Protein AF-A0AAN5D8B6-F1 (afdb_monomer)

Solvent-accessible surface area (backbone atoms only — not comparable to full-atom values): 7709 Å² total; per-residue (Å²): 131,65,74,71,60,54,55,54,52,53,53,53,53,62,69,70,72,72,75,80,75,30,47,36,14,31,25,47,49,98,86,71,46,80,44,83,46,69,40,67,67,30,68,32,21,26,30,42,39,68,58,96,86,45,51,43,30,28,64,37,29,65,90,80,45,73,48,74,75,48,41,61,67,52,69,66,44,91,90,52,86,49,62,63,51,73,48,77,47,72,46,51,48,51,83,68,67,55,78,59,92,58,50,82,72,60,61,48,66,44,36,40,33,42,27,70,52,70,45,56,32,74,38,78,42,71,46,59,52,72,74,98

Secondary structure (DSSP, 8-state):
--HHHHHHHHHHHHHTS---PPPEEEEE-TTS-EEEEE-TT--EEEEEE-STT-EEEEEE-TTTS-THHHHHHHT--TT----EEEEEEEE-TTTTT--STTGGG--EEEEEEEE-STTTT--SSHHHHHT-

Foldseek 3Di:
DDPVVVVVVVVVVVVVPDDPWAAWEWFQDPVRDTDIDTDNQFQKWKWKDQDDLDIGTDGDGCVVPNCVVVCVPQPPDPVDHDFKDKDKDWAQVVVVVVDDPRNVPHTRIMMMMIGGHHHLNVDNDPCVSVVD

Mean predicted aligned error: 10.88 Å

pLDDT: mean 77.92, std 13.22, range [50.84, 95.56]

Organism: NCBI:txid1317129

Radius of gyration: 20.8 Å; Cα contacts (8 Å, |Δi|>4): 229; chains: 1; bounding box: 45×31×69 Å

Sequence (132 aa):
IPLITMHRVTILLLLSLGTANGLSCWETNDKGETVISSDPSYKFCALIYVGGHRAKLLGMSDDIERMSTYEGFLVNTPAYKVTSTCFSEAFDFAALGLGGRWTAKGPERITRCMCRDDLCNGHKTIAGFLGI

Structure (mmCIF, N/CA/C/O backbone):
data_AF-A0AAN5D8B6-F1
#
_entry.id   AF-A0AAN5D8B6-F1
#
loop_
_atom_site.group_PDB
_atom_site.id
_atom_site.type_symbol
_atom_site.label_atom_id
_atom_site.label_alt_id
_atom_site.label_comp_id
_atom_site.label_asym_id
_atom_site.label_entity_id
_atom_site.label_seq_id
_atom_site.pdbx_PDB_ins_code
_atom_site.Cartn_x
_atom_site.Cartn_y
_atom_site.Cartn_z
_atom_site.occupancy
_atom_site.B_iso_or_equiv
_atom_site.auth_seq_id
_atom_site.auth_comp_id
_atom_site.auth_asym_id
_atom_site.auth_atom_id
_atom_site.pdbx_PDB_model_num
ATOM 1 N N . ILE A 1 1 ? -30.063 3.180 43.246 1.00 56.94 1 ILE A N 1
ATOM 2 C CA . ILE A 1 1 ? -28.755 3.673 42.742 1.00 56.94 1 ILE A CA 1
ATOM 3 C C . ILE A 1 1 ? -28.941 5.157 42.447 1.00 56.94 1 ILE A C 1
ATOM 5 O O . ILE A 1 1 ? -29.871 5.466 41.710 1.00 56.94 1 ILE A O 1
ATOM 9 N N . PRO A 1 2 ? -28.214 6.079 43.098 1.00 50.84 2 PRO A N 1
ATOM 10 C CA . PRO A 1 2 ? -28.556 7.497 43.042 1.00 50.84 2 PRO A CA 1
ATOM 11 C C . PRO A 1 2 ? -28.348 8.063 41.627 1.00 50.84 2 PRO A C 1
ATOM 13 O O . PRO A 1 2 ? -27.403 7.697 40.926 1.00 50.84 2 PRO A O 1
ATOM 16 N N . LEU A 1 3 ? -29.225 8.979 41.206 1.00 54.41 3 LEU A N 1
ATOM 17 C CA . LEU A 1 3 ? -29.242 9.588 39.863 1.00 54.41 3 LEU A CA 1
ATOM 18 C C . LEU A 1 3 ? -27.879 10.194 39.451 1.00 54.41 3 LEU A C 1
ATOM 20 O O . LEU A 1 3 ? -27.497 10.172 38.282 1.00 54.41 3 LEU A O 1
ATOM 24 N N . ILE A 1 4 ? -27.119 10.673 40.442 1.00 56.69 4 ILE A N 1
ATOM 25 C CA . ILE A 1 4 ? -25.807 11.322 40.305 1.00 56.69 4 ILE A CA 1
ATOM 26 C C . ILE A 1 4 ? -24.726 10.338 39.825 1.00 56.69 4 ILE A C 1
ATOM 28 O O . ILE A 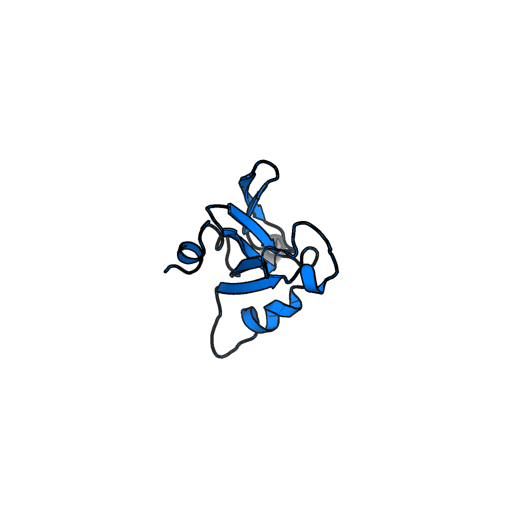1 4 ? -23.852 10.706 39.039 1.00 56.69 4 ILE A O 1
ATOM 32 N N . THR A 1 5 ? -24.794 9.070 40.246 1.00 56.62 5 THR A N 1
ATOM 33 C CA . THR A 1 5 ? -23.850 8.035 39.790 1.00 56.62 5 THR A CA 1
ATOM 34 C C . THR A 1 5 ? -24.090 7.617 38.341 1.00 56.62 5 THR A C 1
ATOM 36 O O . THR A 1 5 ? -23.120 7.350 37.640 1.00 56.62 5 THR A O 1
ATOM 39 N N . MET A 1 6 ? -25.337 7.644 37.851 1.00 57.25 6 MET A N 1
ATOM 40 C CA . MET A 1 6 ? -25.621 7.358 36.437 1.00 57.25 6 MET A CA 1
ATOM 41 C C . MET A 1 6 ? -25.015 8.419 35.516 1.00 57.25 6 MET A C 1
ATOM 43 O O . MET A 1 6 ? -24.363 8.061 34.548 1.00 57.25 6 MET A O 1
ATOM 47 N N . HIS A 1 7 ? -25.135 9.710 35.847 1.00 58.09 7 HIS A N 1
ATOM 48 C CA . HIS A 1 7 ? -24.653 10.793 34.976 1.00 58.09 7 HIS A CA 1
ATOM 49 C C . HIS A 1 7 ? -23.126 10.777 34.810 1.00 58.09 7 HIS A C 1
ATOM 51 O O . HIS A 1 7 ? -22.616 11.011 33.717 1.00 58.09 7 HIS A O 1
ATOM 57 N N . ARG A 1 8 ? -22.387 10.444 35.876 1.00 61.88 8 ARG A N 1
ATOM 58 C CA . ARG A 1 8 ? -20.922 10.312 35.821 1.00 61.88 8 ARG A CA 1
ATOM 59 C C . ARG A 1 8 ? -20.466 9.128 34.970 1.00 61.88 8 ARG A C 1
ATOM 61 O O . ARG A 1 8 ? -19.484 9.259 34.248 1.00 61.88 8 ARG A O 1
ATOM 68 N N . VAL A 1 9 ? -21.186 8.007 35.023 1.00 67.69 9 VAL A N 1
ATOM 69 C CA . VAL A 1 9 ? -20.888 6.824 34.202 1.00 67.69 9 VAL A CA 1
ATOM 70 C C . VAL A 1 9 ? -21.192 7.095 32.727 1.00 67.69 9 VAL A C 1
ATOM 72 O O . VAL A 1 9 ? -20.384 6.740 31.875 1.00 67.69 9 VAL A O 1
ATOM 75 N N . THR A 1 10 ? -22.284 7.801 32.414 1.00 68.38 10 THR A N 1
ATOM 76 C CA . THR A 1 10 ? -22.616 8.171 31.028 1.00 68.38 10 THR A CA 1
ATOM 77 C C . THR A 1 10 ? -21.586 9.129 30.424 1.00 68.38 10 THR A C 1
ATOM 79 O O . THR A 1 10 ? -21.193 8.951 29.275 1.00 68.38 10 THR A O 1
ATOM 82 N N . ILE A 1 11 ? -21.100 10.110 31.195 1.00 68.81 11 ILE A N 1
ATOM 83 C CA . ILE A 1 11 ? -20.063 11.053 30.739 1.00 68.81 11 ILE A CA 1
ATOM 84 C C . ILE A 1 11 ? -18.726 10.334 30.496 1.00 68.81 11 ILE A C 1
ATOM 86 O O . ILE A 1 11 ? -18.072 10.602 29.491 1.00 68.81 11 ILE A O 1
ATOM 90 N N . LEU A 1 12 ? -18.337 9.385 31.360 1.00 64.81 12 LEU A N 1
ATOM 91 C CA . LEU A 1 12 ? -17.128 8.579 31.142 1.00 64.81 12 LEU A CA 1
ATOM 92 C C . LEU A 1 12 ? -17.239 7.686 29.895 1.00 64.81 12 LEU A C 1
ATOM 94 O O . LEU A 1 12 ? -16.276 7.581 29.141 1.00 64.81 12 LEU A O 1
ATOM 98 N N . LEU A 1 13 ? -18.411 7.085 29.647 1.00 64.12 13 LEU A N 1
ATOM 99 C CA . LEU A 1 13 ? -18.658 6.303 28.429 1.00 64.12 13 LEU A CA 1
ATOM 100 C C . LEU A 1 13 ? -18.574 7.174 27.164 1.00 64.12 13 LEU A C 1
ATOM 102 O O . LEU A 1 13 ? -17.969 6.763 26.177 1.00 64.12 13 LEU A O 1
ATOM 106 N N . LEU A 1 14 ? -19.124 8.391 27.203 1.00 64.12 14 LEU A N 1
ATOM 107 C CA . LEU A 1 14 ? -19.080 9.350 26.091 1.00 64.12 14 LEU A CA 1
ATOM 108 C C . LEU A 1 14 ? -17.660 9.845 25.778 1.00 64.12 14 LEU A C 1
ATOM 110 O O . LEU A 1 14 ? -17.338 10.059 24.614 1.00 64.12 14 LEU A O 1
ATOM 114 N N . LEU A 1 15 ? -16.792 9.967 26.786 1.00 61.78 15 LEU A N 1
ATOM 115 C CA . LEU A 1 15 ? -15.381 10.331 26.601 1.00 61.78 15 LEU A CA 1
ATOM 116 C C . LEU A 1 15 ? -14.530 9.186 26.021 1.00 61.78 15 LEU A C 1
ATOM 118 O O . LEU A 1 15 ? -13.500 9.449 25.410 1.00 61.78 15 LEU A O 1
ATOM 122 N N . SER A 1 16 ? -14.962 7.930 26.169 1.00 59.88 16 SER A N 1
ATOM 123 C CA . SER A 1 16 ? -14.268 6.759 25.604 1.00 59.88 16 SER A CA 1
ATOM 124 C C . SER A 1 16 ? -14.613 6.458 24.137 1.00 59.88 16 SER A C 1
ATOM 126 O O . SER A 1 16 ? -14.005 5.582 23.530 1.00 59.88 16 SER A O 1
ATOM 128 N N . LEU A 1 17 ? -15.573 7.183 23.553 1.00 58.59 17 LEU A N 1
ATOM 129 C CA . LEU A 1 17 ? -16.152 6.891 22.235 1.00 58.59 17 LEU A CA 1
ATOM 130 C C . LEU A 1 17 ? -15.423 7.535 21.037 1.00 58.59 17 LEU A C 1
ATOM 132 O O . LEU A 1 17 ? -15.926 7.445 19.921 1.00 58.59 17 LEU A O 1
ATOM 136 N N . GLY A 1 18 ? -14.275 8.195 21.216 1.00 54.31 18 GLY A N 1
ATOM 137 C CA . GLY A 1 18 ? -13.845 9.197 20.233 1.00 54.31 18 GLY A CA 1
ATOM 138 C C . GLY A 1 18 ? -12.369 9.281 19.876 1.00 54.31 18 GLY A C 1
ATOM 139 O O . GLY A 1 18 ? -11.888 10.392 19.690 1.00 54.31 18 GLY A O 1
ATOM 140 N N . THR A 1 19 ? -11.656 8.170 19.702 1.00 51.00 19 THR A N 1
ATOM 141 C CA . THR A 1 19 ? -10.571 8.166 18.707 1.00 51.00 19 THR A CA 1
ATOM 142 C C . THR A 1 19 ? -10.930 7.136 17.651 1.00 51.00 19 THR A C 1
ATOM 144 O O . THR A 1 19 ? -10.778 5.933 17.849 1.00 51.00 19 THR A O 1
ATOM 147 N N . ALA A 1 20 ? -11.492 7.604 16.534 1.00 55.03 20 ALA A N 1
ATOM 148 C CA . ALA A 1 20 ? -11.568 6.796 15.327 1.00 55.03 20 ALA A CA 1
ATOM 149 C C . ALA A 1 20 ? -10.123 6.559 14.882 1.00 55.03 20 ALA A C 1
ATOM 151 O O . ALA A 1 20 ? -9.531 7.390 14.195 1.00 55.03 20 ALA A O 1
ATOM 152 N N . ASN A 1 21 ? -9.520 5.486 15.390 1.00 65.25 21 ASN A N 1
ATOM 153 C CA . ASN A 1 21 ? -8.179 5.099 15.001 1.00 65.25 21 ASN A CA 1
ATOM 154 C C . ASN A 1 21 ? -8.257 4.742 13.518 1.00 65.25 21 ASN A C 1
ATOM 156 O O . ASN A 1 21 ? -9.018 3.855 13.126 1.00 65.25 21 ASN A O 1
ATOM 160 N N . GLY A 1 22 ? -7.541 5.507 12.699 1.00 73.12 22 GLY A N 1
ATOM 161 C CA . GLY A 1 22 ? -7.331 5.160 11.304 1.00 73.12 22 GLY A CA 1
ATOM 162 C C . GLY A 1 22 ? -6.614 3.828 11.165 1.00 73.12 22 GLY A C 1
ATOM 163 O O . GLY A 1 22 ? -6.084 3.289 12.140 1.00 73.12 22 GLY A O 1
ATOM 164 N N . LEU A 1 23 ? -6.587 3.317 9.938 1.00 88.19 23 LEU A N 1
ATOM 165 C CA . LEU A 1 23 ? -5.832 2.114 9.619 1.00 88.19 23 LEU A CA 1
ATOM 166 C C . LEU A 1 23 ? -4.357 2.325 9.991 1.00 88.19 23 LEU A C 1
ATOM 168 O O . LEU A 1 23 ? -3.793 3.393 9.751 1.00 88.19 23 LEU A O 1
ATOM 172 N N . SER A 1 24 ? -3.729 1.314 10.575 1.00 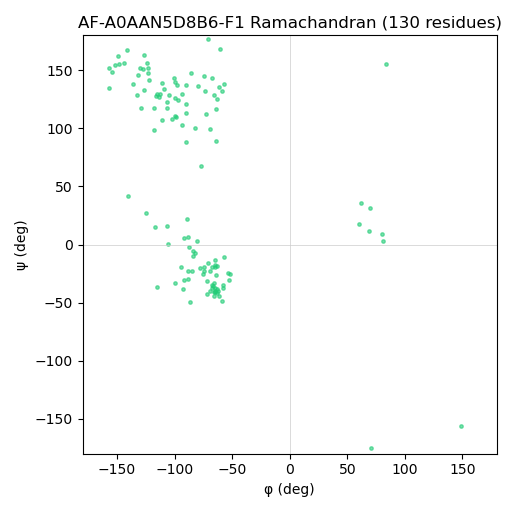94.31 24 SER A N 1
ATOM 173 C CA . SER A 1 24 ? -2.291 1.302 10.832 1.00 94.31 24 SER A CA 1
ATOM 174 C C . SER A 1 24 ? -1.607 0.533 9.714 1.00 94.31 24 SER A C 1
ATOM 176 O O . SER A 1 24 ? -1.937 -0.623 9.473 1.00 94.31 24 SER A O 1
ATOM 178 N N . CYS A 1 25 ? -0.647 1.143 9.031 1.00 95.00 25 CYS A N 1
ATOM 179 C CA . CYS A 1 25 ? 0.035 0.554 7.885 1.00 95.00 25 CYS A CA 1
ATOM 180 C C . CYS A 1 25 ? 1.544 0.512 8.105 1.00 95.00 25 CYS A C 1
ATOM 182 O O . CYS A 1 25 ? 2.120 1.362 8.788 1.00 95.00 25 CYS A O 1
ATOM 184 N N . TRP A 1 26 ? 2.205 -0.462 7.480 1.00 95.56 26 TRP A N 1
ATOM 185 C CA . TRP A 1 26 ? 3.645 -0.372 7.299 1.00 95.56 26 TRP A CA 1
ATOM 186 C C . TRP A 1 26 ? 3.946 0.664 6.222 1.00 95.56 26 TRP A C 1
ATOM 188 O O . TRP A 1 26 ? 3.369 0.622 5.135 1.00 95.56 26 TRP A O 1
ATOM 198 N N . GLU A 1 27 ? 4.883 1.559 6.501 1.00 94.56 27 GLU A N 1
ATOM 199 C CA . GLU A 1 27 ? 5.366 2.562 5.563 1.00 94.56 27 GLU A CA 1
ATOM 200 C C . GLU A 1 27 ? 6.868 2.449 5.361 1.00 94.56 27 GLU A C 1
ATOM 202 O O . GLU A 1 27 ? 7.614 2.062 6.258 1.00 94.56 27 GLU A O 1
ATOM 207 N N . THR A 1 28 ? 7.327 2.778 4.159 1.00 92.19 28 THR A N 1
ATOM 208 C CA . THR A 1 28 ? 8.751 2.942 3.866 1.00 92.19 28 THR A CA 1
ATOM 209 C C . THR A 1 28 ? 9.084 4.426 3.883 1.00 92.19 28 THR A C 1
ATOM 211 O O . THR A 1 28 ? 8.646 5.156 2.992 1.00 92.19 28 THR A O 1
ATOM 214 N N . ASN A 1 29 ? 9.847 4.859 4.887 1.00 88.88 29 ASN A N 1
ATOM 215 C CA . ASN A 1 29 ? 10.246 6.257 5.044 1.00 88.88 29 ASN A CA 1
ATOM 216 C C . ASN A 1 29 ? 11.284 6.683 3.983 1.00 88.88 29 ASN A C 1
ATOM 218 O O . ASN A 1 29 ? 11.777 5.867 3.199 1.00 88.88 29 ASN A O 1
ATOM 222 N N . ASP A 1 30 ? 11.671 7.960 3.989 1.00 88.06 30 ASP A N 1
ATOM 223 C CA . ASP A 1 30 ? 12.637 8.522 3.029 1.00 88.06 30 ASP A CA 1
ATOM 224 C C . ASP A 1 30 ? 14.043 7.906 3.122 1.00 88.06 30 ASP A C 1
ATOM 226 O O . ASP A 1 30 ? 14.834 7.999 2.184 1.00 88.06 30 ASP A O 1
ATOM 230 N N . LYS A 1 31 ? 14.361 7.246 4.242 1.00 87.62 31 LYS A N 1
ATOM 231 C CA . LYS A 1 31 ? 15.620 6.516 4.449 1.00 87.62 31 LYS A CA 1
ATOM 232 C C . LYS A 1 31 ? 15.548 5.065 3.959 1.00 87.62 31 LYS A C 1
ATOM 234 O O . LYS A 1 31 ? 16.544 4.350 4.032 1.00 87.62 31 LYS A O 1
ATOM 239 N N . GLY A 1 32 ? 14.391 4.621 3.462 1.00 85.81 32 GLY A N 1
ATOM 240 C CA . GLY A 1 32 ? 14.147 3.238 3.051 1.00 85.81 32 GLY A CA 1
AT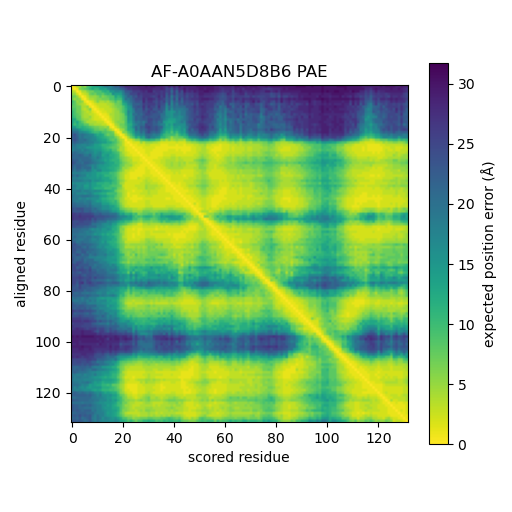OM 241 C C . GLY A 1 32 ? 13.840 2.285 4.210 1.00 85.81 32 GLY A C 1
ATOM 242 O O . GLY A 1 32 ? 13.788 1.070 4.007 1.00 85.81 32 GLY A O 1
ATOM 243 N N . GLU A 1 33 ? 13.637 2.802 5.421 1.00 89.31 33 GLU A N 1
ATOM 244 C CA . GLU A 1 33 ? 13.323 2.004 6.603 1.00 89.31 33 GLU A CA 1
ATOM 245 C C . GLU A 1 33 ? 11.819 1.745 6.687 1.00 89.31 33 GLU A C 1
ATOM 247 O O . GLU A 1 33 ? 10.999 2.576 6.293 1.00 89.31 33 GLU A O 1
ATOM 252 N N . THR A 1 34 ? 11.454 0.581 7.221 1.00 91.81 34 THR A N 1
ATOM 253 C CA . THR A 1 34 ? 10.056 0.205 7.431 1.00 91.81 34 THR A CA 1
ATOM 254 C C . THR A 1 34 ? 9.600 0.656 8.819 1.00 91.81 34 THR A C 1
ATOM 256 O O . THR A 1 34 ? 10.183 0.238 9.817 1.00 91.81 34 THR A O 1
ATOM 259 N N . VAL A 1 35 ? 8.563 1.489 8.878 1.00 95.06 35 VAL A N 1
ATOM 260 C CA . VAL A 1 35 ? 7.971 2.039 10.109 1.00 95.06 35 VAL A CA 1
ATOM 261 C C . VAL A 1 35 ? 6.467 1.770 10.143 1.00 95.06 35 VAL A C 1
ATOM 263 O O . VAL A 1 35 ? 5.877 1.455 9.114 1.00 95.06 35 VAL A O 1
ATOM 266 N N . ILE A 1 36 ? 5.845 1.879 11.315 1.00 95.25 36 ILE A N 1
ATOM 267 C CA . ILE A 1 36 ? 4.382 1.853 11.440 1.00 95.25 36 ILE A CA 1
ATOM 268 C C . ILE A 1 36 ? 3.884 3.296 11.424 1.00 95.25 36 ILE A C 1
ATOM 270 O O . ILE A 1 36 ? 4.383 4.119 12.192 1.00 95.25 36 ILE A O 1
ATOM 274 N N . SER A 1 37 ? 2.902 3.578 10.573 1.00 93.31 37 SER A N 1
ATOM 275 C CA . SER A 1 37 ? 2.163 4.840 10.551 1.00 93.31 37 SER A CA 1
ATOM 276 C C . SER A 1 37 ? 0.676 4.559 10.730 1.00 93.31 37 SER A C 1
ATOM 278 O O . SER A 1 37 ? 0.162 3.580 10.187 1.00 93.31 37 SER A O 1
ATOM 280 N N . SER A 1 38 ? -0.014 5.417 11.472 1.00 92.12 38 SER A N 1
ATOM 281 C CA . SER A 1 38 ? -1.460 5.341 11.669 1.00 92.12 38 SER A CA 1
ATOM 282 C C . SER A 1 38 ? -2.053 6.707 11.367 1.00 92.12 38 SER A C 1
ATOM 284 O O . SER A 1 38 ? -1.752 7.675 12.066 1.00 92.12 38 SER A O 1
ATOM 286 N N . ASP A 1 39 ? -2.908 6.779 10.351 1.00 89.69 39 ASP A N 1
ATOM 287 C CA . ASP A 1 39 ? -3.563 8.019 9.947 1.00 89.69 39 ASP A CA 1
ATOM 288 C C . ASP A 1 39 ? -5.074 7.783 9.755 1.00 89.69 39 ASP A C 1
ATOM 290 O O . ASP A 1 39 ? -5.461 6.858 9.034 1.00 89.69 39 ASP A O 1
ATOM 294 N N . PRO A 1 40 ? -5.956 8.593 10.377 1.00 89.00 40 PRO A N 1
ATOM 295 C CA . PRO A 1 40 ? -7.413 8.522 10.194 1.00 89.00 40 PRO A CA 1
ATOM 296 C C . PRO A 1 40 ? -7.889 8.593 8.737 1.00 89.00 40 PRO A C 1
ATOM 298 O O . PRO A 1 40 ? -8.993 8.138 8.425 1.00 89.00 40 PRO A O 1
ATOM 301 N N . SER A 1 41 ? -7.090 9.182 7.850 1.00 90.00 41 SER A N 1
ATOM 302 C CA . SER A 1 41 ? -7.377 9.284 6.422 1.00 90.00 41 SER A CA 1
ATOM 303 C C . SER A 1 41 ? -7.101 7.992 5.654 1.00 90.00 41 SER A C 1
ATOM 305 O O . SER A 1 41 ? -7.687 7.803 4.583 1.00 90.00 41 SER A O 1
ATOM 307 N N . TYR A 1 42 ? -6.276 7.082 6.188 1.00 91.88 42 TYR A N 1
ATOM 308 C CA . TYR A 1 42 ? -5.940 5.840 5.503 1.00 91.88 42 TYR A CA 1
ATOM 309 C C . TYR A 1 42 ? -7.180 4.968 5.313 1.00 91.88 42 TYR A C 1
ATOM 311 O O . TYR A 1 42 ? -7.899 4.615 6.252 1.00 91.88 42 TYR A O 1
ATOM 319 N N . LYS A 1 43 ? -7.415 4.597 4.057 1.00 89.44 43 LYS A N 1
ATOM 320 C CA . LYS A 1 43 ? -8.474 3.678 3.635 1.00 89.44 43 LYS A CA 1
ATOM 321 C C . LYS A 1 43 ? -7.941 2.274 3.397 1.00 89.44 43 LYS A C 1
ATOM 323 O O . LYS A 1 43 ? -8.661 1.311 3.648 1.00 89.44 43 LYS A O 1
ATOM 328 N N . PHE A 1 44 ? -6.696 2.164 2.935 1.00 91.19 44 PHE A N 1
ATOM 329 C CA . PHE A 1 44 ? -6.034 0.900 2.619 1.00 91.19 44 PHE A CA 1
ATOM 330 C C . PHE A 1 44 ? -4.548 0.968 2.973 1.00 91.19 44 PHE A C 1
ATOM 332 O O . PHE A 1 44 ? -3.961 2.045 2.971 1.00 91.19 44 PHE A O 1
ATOM 339 N N . CYS A 1 45 ? -3.924 -0.182 3.202 1.00 93.31 45 CYS A N 1
ATOM 340 C CA . CYS A 1 45 ? -2.472 -0.313 3.180 1.00 93.31 45 CYS A CA 1
ATOM 341 C C . CYS A 1 45 ? -2.043 -0.915 1.844 1.00 93.31 45 CYS A C 1
ATOM 343 O O . CYS A 1 45 ? -2.722 -1.800 1.315 1.00 93.31 45 CYS A O 1
ATOM 345 N N . ALA A 1 46 ? -0.911 -0.467 1.305 1.00 93.56 46 ALA A N 1
ATOM 346 C CA . ALA A 1 46 ? -0.428 -0.905 0.005 1.00 93.56 46 ALA A CA 1
ATOM 347 C C . ALA A 1 46 ? 1.035 -1.363 0.005 1.00 93.56 46 ALA A C 1
ATOM 349 O O . ALA A 1 46 ? 1.868 -0.909 0.793 1.00 93.56 46 ALA A O 1
ATOM 350 N N . LEU A 1 47 ? 1.324 -2.267 -0.929 1.00 93.44 47 LEU A N 1
ATOM 351 C CA . LEU A 1 47 ? 2.642 -2.722 -1.354 1.00 93.44 47 LEU A CA 1
ATOM 352 C C . LEU A 1 47 ? 2.809 -2.357 -2.834 1.00 93.44 47 LEU A C 1
ATOM 354 O O . LEU A 1 47 ? 2.097 -2.886 -3.685 1.00 93.44 47 LEU A O 1
ATOM 358 N N . ILE A 1 48 ? 3.775 -1.502 -3.161 1.00 91.31 48 ILE A N 1
ATOM 359 C CA . ILE A 1 48 ? 4.163 -1.180 -4.540 1.00 91.31 48 ILE A CA 1
ATOM 360 C C . ILE A 1 48 ? 5.440 -1.944 -4.869 1.00 91.31 48 ILE A C 1
ATOM 362 O O . ILE A 1 48 ? 6.515 -1.614 -4.369 1.00 91.31 48 ILE A O 1
ATOM 366 N N . TYR A 1 49 ? 5.330 -2.962 -5.715 1.00 85.94 49 TYR A N 1
ATOM 367 C CA . TYR A 1 49 ? 6.439 -3.811 -6.133 1.00 85.94 49 TYR A CA 1
ATOM 368 C C . TYR A 1 49 ? 6.977 -3.389 -7.508 1.00 85.94 49 TYR A C 1
ATOM 370 O O . TYR A 1 49 ? 6.236 -3.334 -8.492 1.00 85.94 49 TYR A O 1
ATOM 378 N N . VAL A 1 50 ? 8.290 -3.134 -7.574 1.00 76.12 50 VAL A N 1
ATOM 379 C CA . VAL A 1 50 ? 9.009 -2.631 -8.768 1.00 76.12 50 VAL A CA 1
ATOM 380 C C . VAL A 1 50 ? 10.067 -3.641 -9.264 1.00 76.12 50 VAL A C 1
ATOM 382 O O . VAL A 1 50 ? 10.959 -3.311 -10.047 1.00 76.12 50 VAL A O 1
ATOM 385 N N . GLY A 1 51 ? 10.002 -4.896 -8.804 1.00 68.12 51 GLY A N 1
ATOM 386 C CA . GLY A 1 51 ? 10.933 -5.958 -9.205 1.00 68.12 51 GLY A CA 1
ATOM 387 C C . GLY A 1 51 ? 12.256 -5.982 -8.427 1.00 68.12 51 GLY A C 1
ATOM 388 O O . GLY A 1 51 ? 12.713 -4.975 -7.883 1.00 68.12 51 GLY A O 1
ATOM 389 N N . GLY A 1 52 ? 12.892 -7.160 -8.380 1.00 66.50 52 GLY A N 1
ATOM 390 C CA . GLY A 1 52 ? 14.284 -7.323 -7.929 1.00 66.50 52 GLY A CA 1
ATOM 391 C C . GLY A 1 52 ? 14.569 -6.922 -6.475 1.00 66.50 52 GLY A C 1
ATOM 392 O O . GLY A 1 52 ? 15.640 -6.396 -6.207 1.00 66.50 52 GLY A O 1
ATOM 393 N N . HIS A 1 53 ? 13.627 -7.152 -5.553 1.00 63.62 53 HIS A N 1
ATOM 394 C CA . HIS A 1 53 ? 13.647 -6.763 -4.123 1.00 63.62 53 HIS A CA 1
ATOM 395 C C . HIS A 1 53 ? 13.254 -5.314 -3.800 1.00 63.62 53 HIS A C 1
ATOM 397 O O . HIS A 1 53 ? 13.261 -4.932 -2.631 1.00 63.62 53 HIS A O 1
ATOM 403 N N . ARG A 1 54 ? 12.854 -4.510 -4.791 1.00 73.06 54 ARG A N 1
ATOM 404 C CA . ARG A 1 54 ? 12.363 -3.149 -4.541 1.00 73.06 54 ARG A CA 1
ATOM 405 C C . ARG A 1 54 ? 10.854 -3.156 -4.327 1.00 73.06 54 ARG A C 1
ATOM 407 O O . ARG A 1 54 ? 10.084 -3.436 -5.248 1.00 73.06 54 ARG A O 1
ATOM 414 N N . ALA A 1 55 ? 10.462 -2.835 -3.102 1.00 84.62 55 ALA A N 1
ATOM 415 C CA . ALA A 1 55 ? 9.085 -2.701 -2.665 1.00 84.62 55 ALA A CA 1
ATOM 416 C C . ALA A 1 55 ? 8.941 -1.440 -1.810 1.00 84.62 55 ALA A C 1
ATOM 418 O O . ALA A 1 55 ? 9.804 -1.173 -0.973 1.00 84.62 55 ALA A O 1
ATOM 419 N N . LYS A 1 56 ? 7.855 -0.690 -2.007 1.00 90.94 56 LYS A N 1
ATOM 420 C CA . LYS A 1 56 ? 7.465 0.419 -1.133 1.00 90.94 56 LYS A CA 1
ATOM 421 C C . LYS A 1 56 ? 6.175 0.058 -0.410 1.00 90.94 56 LYS A C 1
ATOM 423 O O . LYS A 1 56 ? 5.219 -0.379 -1.044 1.00 90.94 56 LYS A O 1
ATOM 428 N N . LEU A 1 57 ? 6.177 0.229 0.903 1.00 93.06 57 LEU A N 1
ATOM 429 C CA . LEU A 1 57 ? 5.002 0.079 1.758 1.00 93.06 57 LEU A CA 1
ATOM 430 C C . LEU A 1 57 ? 4.445 1.473 2.058 1.00 93.06 57 LEU A C 1
ATOM 432 O O . LEU A 1 57 ? 5.241 2.396 2.254 1.00 93.06 57 LEU A O 1
ATOM 436 N N . LEU A 1 58 ? 3.125 1.640 2.056 1.00 93.75 58 LEU A N 1
ATOM 437 C CA . LEU A 1 58 ? 2.471 2.920 2.337 1.00 93.75 58 LEU A CA 1
ATOM 438 C C . LEU A 1 58 ? 1.026 2.742 2.820 1.00 93.75 58 LEU A C 1
ATOM 440 O O . LEU A 1 58 ? 0.363 1.776 2.432 1.00 93.75 58 LEU A O 1
ATOM 444 N N . GLY A 1 59 ? 0.537 3.691 3.619 1.00 92.94 59 GLY A N 1
ATOM 445 C CA . GLY A 1 59 ? -0.891 3.953 3.764 1.00 92.94 59 GLY A CA 1
ATOM 446 C C . GLY A 1 59 ? -1.437 4.669 2.527 1.00 92.94 59 GLY A C 1
ATOM 447 O O . GLY A 1 59 ? -0.736 5.449 1.887 1.00 92.94 59 GLY A O 1
ATOM 448 N N . MET A 1 60 ? -2.675 4.357 2.150 1.00 91.69 60 MET A N 1
ATOM 449 C CA . MET A 1 60 ? -3.366 4.939 1.000 1.00 91.69 60 MET A CA 1
ATOM 450 C C . MET A 1 60 ? -4.577 5.730 1.471 1.00 91.69 60 MET A C 1
ATOM 452 O O . MET A 1 60 ? -5.452 5.202 2.164 1.00 91.69 60 MET A O 1
ATOM 456 N N . SER A 1 61 ? -4.646 6.970 1.025 1.00 90.12 61 SER A N 1
ATOM 457 C CA . SER A 1 61 ? -5.685 7.947 1.329 1.00 90.12 61 SER A CA 1
ATOM 458 C C . SER A 1 61 ? -5.999 8.764 0.071 1.00 90.12 61 SER A C 1
ATOM 460 O O . SER A 1 61 ? -5.287 8.682 -0.935 1.00 90.12 61 SER A O 1
ATOM 462 N N . ASP A 1 62 ? -7.103 9.514 0.097 1.00 87.56 62 ASP A N 1
ATOM 463 C CA . ASP A 1 62 ? -7.619 10.232 -1.081 1.00 87.56 62 ASP A CA 1
ATOM 464 C C . ASP A 1 62 ? -6.698 11.352 -1.603 1.00 87.56 62 ASP A C 1
ATOM 466 O O . ASP A 1 62 ? -6.849 11.795 -2.741 1.00 87.56 62 ASP A O 1
ATOM 470 N N . ASP A 1 63 ? -5.744 11.812 -0.795 1.00 86.12 63 ASP A N 1
ATOM 471 C CA . ASP A 1 63 ? -4.696 12.765 -1.173 1.00 86.12 63 ASP A CA 1
ATOM 472 C C . ASP A 1 63 ? -3.586 12.133 -2.027 1.00 86.12 63 ASP A C 1
ATOM 474 O O . ASP A 1 63 ? -2.955 12.833 -2.820 1.00 86.12 63 ASP A O 1
ATOM 478 N N . ILE A 1 64 ? -3.371 10.819 -1.904 1.00 83.25 64 ILE A N 1
ATOM 479 C CA . ILE A 1 64 ? -2.381 10.074 -2.693 1.00 83.25 64 ILE A CA 1
ATOM 480 C C . ILE A 1 64 ? -3.003 9.619 -4.011 1.00 83.25 64 ILE A C 1
ATOM 482 O O . ILE A 1 64 ? -2.425 9.793 -5.085 1.00 83.25 64 ILE A O 1
ATOM 486 N N . GLU A 1 65 ? -4.182 9.011 -3.936 1.00 82.56 65 GLU A N 1
ATOM 487 C CA . GLU A 1 65 ? -4.896 8.491 -5.091 1.00 82.56 65 GLU A CA 1
ATOM 488 C C . GLU A 1 65 ? -6.394 8.457 -4.788 1.00 82.56 65 GLU A C 1
ATOM 490 O O . GLU A 1 65 ? -6.810 8.262 -3.653 1.00 82.56 65 GLU A O 1
ATOM 495 N N . ARG A 1 66 ? -7.235 8.635 -5.807 1.00 84.38 66 ARG A N 1
ATOM 496 C CA . ARG A 1 66 ? -8.685 8.695 -5.614 1.00 84.38 66 ARG A CA 1
ATOM 497 C C . ARG A 1 66 ? -9.243 7.321 -5.211 1.00 84.38 66 ARG A C 1
ATOM 499 O O . ARG A 1 66 ? -9.507 6.478 -6.075 1.00 84.38 66 ARG A O 1
ATOM 506 N N . MET A 1 67 ? -9.491 7.113 -3.916 1.00 83.06 67 MET A N 1
ATOM 507 C CA . MET A 1 67 ? -9.821 5.805 -3.335 1.00 83.06 67 MET A CA 1
ATOM 508 C C . MET A 1 67 ? -11.196 5.287 -3.744 1.00 83.06 67 MET A C 1
ATOM 510 O O . MET A 1 67 ? -11.394 4.074 -3.800 1.00 83.06 67 MET A O 1
ATOM 514 N N . SER A 1 68 ? -12.110 6.176 -4.148 1.00 80.06 68 SER A N 1
ATOM 515 C CA . SER A 1 68 ? -13.443 5.804 -4.655 1.00 80.06 68 SER A CA 1
ATOM 516 C C . SER A 1 68 ? -13.412 4.764 -5.789 1.00 80.06 68 SER A C 1
ATOM 518 O O . SER A 1 68 ? -14.363 4.005 -5.960 1.00 80.06 68 SER A O 1
ATOM 520 N N . THR A 1 69 ? -12.309 4.692 -6.546 1.00 76.44 69 THR A N 1
ATOM 521 C CA . THR A 1 69 ? -12.102 3.690 -7.606 1.00 76.44 69 THR A CA 1
ATOM 522 C C . THR A 1 69 ? -11.983 2.271 -7.038 1.00 76.44 69 THR A C 1
ATOM 524 O O . THR A 1 69 ? -12.461 1.313 -7.640 1.00 76.44 69 THR A O 1
ATOM 527 N N . TYR A 1 70 ? -11.372 2.135 -5.861 1.00 76.50 70 TYR A N 1
ATOM 528 C CA . TYR A 1 70 ? -11.097 0.857 -5.206 1.00 76.50 70 TYR A CA 1
ATOM 529 C C . TYR A 1 70 ? -12.211 0.434 -4.250 1.00 76.50 70 TYR A C 1
ATOM 531 O O . TYR A 1 70 ? -12.472 -0.759 -4.097 1.00 76.50 70 TYR A O 1
ATOM 539 N N . GLU A 1 71 ? -12.907 1.392 -3.634 1.00 72.88 71 GLU A N 1
ATOM 540 C CA . GLU A 1 71 ? -13.987 1.122 -2.678 1.00 72.88 71 GLU A CA 1
ATOM 541 C C . GLU A 1 71 ? -15.116 0.276 -3.284 1.00 72.88 71 GLU A C 1
ATOM 543 O O . GLU A 1 71 ? -15.622 -0.639 -2.635 1.00 72.88 71 GLU A O 1
ATOM 548 N N . GLY A 1 72 ? -15.459 0.496 -4.556 1.00 69.38 72 GLY A N 1
ATOM 549 C CA . GLY A 1 72 ? -16.465 -0.315 -5.246 1.00 69.38 72 GLY A CA 1
ATOM 550 C C . GLY A 1 72 ? -16.128 -1.812 -5.276 1.00 69.38 72 GLY A C 1
ATOM 551 O O . GLY A 1 72 ? -17.025 -2.640 -5.151 1.00 69.38 72 GLY A O 1
ATOM 552 N N . PHE A 1 73 ? -14.842 -2.154 -5.385 1.00 66.94 73 PHE A N 1
ATOM 553 C CA . PHE A 1 73 ? -14.361 -3.535 -5.492 1.00 66.94 73 PHE A CA 1
ATOM 554 C C . PHE A 1 73 ? -13.990 -4.153 -4.135 1.00 66.94 73 PHE A C 1
ATOM 556 O O . PHE A 1 73 ? -14.235 -5.335 -3.897 1.00 66.94 73 PHE A O 1
ATOM 563 N N . LEU A 1 74 ? -13.397 -3.357 -3.240 1.00 68.69 74 LEU A N 1
ATOM 564 C CA . LEU A 1 74 ? -12.864 -3.819 -1.953 1.00 68.69 74 LEU A CA 1
ATOM 565 C C . LEU A 1 74 ? -13.842 -3.670 -0.781 1.00 68.69 74 LEU A C 1
ATOM 567 O O . LEU A 1 74 ? -13.661 -4.319 0.247 1.00 68.69 74 LEU A O 1
ATOM 571 N N . VAL A 1 75 ? -14.863 -2.817 -0.901 1.00 66.19 75 VAL A N 1
ATOM 572 C CA . VAL A 1 75 ? -15.778 -2.492 0.209 1.00 66.19 75 VAL A CA 1
ATOM 573 C C . VAL A 1 75 ? -17.209 -2.956 -0.058 1.00 66.19 75 VAL A C 1
ATOM 575 O O . VAL A 1 75 ? -17.868 -3.411 0.873 1.00 66.19 75 VAL A O 1
ATOM 578 N N . ASN A 1 76 ? -17.687 -2.874 -1.302 1.00 61.72 76 ASN A N 1
ATOM 579 C CA . ASN A 1 76 ? -19.123 -2.925 -1.604 1.00 61.72 76 ASN A CA 1
ATOM 580 C C . ASN A 1 76 ? -19.640 -4.223 -2.244 1.00 61.72 76 ASN A C 1
ATOM 582 O O . ASN A 1 76 ? -20.762 -4.233 -2.746 1.00 61.72 76 ASN A O 1
ATOM 586 N N . THR A 1 77 ? -18.889 -5.326 -2.213 1.00 60.19 77 THR A N 1
ATOM 587 C CA . THR A 1 77 ? -19.335 -6.588 -2.828 1.00 60.19 77 THR A CA 1
ATOM 588 C C . THR A 1 77 ? -20.035 -7.495 -1.801 1.00 60.19 77 THR A C 1
ATOM 590 O O . THR A 1 77 ? -19.364 -8.140 -0.999 1.00 60.19 77 THR A O 1
ATOM 593 N N . PRO A 1 78 ? -21.383 -7.597 -1.788 1.00 60.91 78 PRO A N 1
ATOM 594 C CA . PRO A 1 78 ? -22.121 -8.306 -0.732 1.00 60.91 78 PRO A CA 1
ATOM 595 C C . PRO A 1 78 ? -21.956 -9.831 -0.775 1.00 60.91 78 PRO A C 1
ATOM 597 O O . PRO A 1 78 ? -22.272 -10.512 0.196 1.00 60.91 78 PRO A O 1
ATOM 600 N N . ALA A 1 79 ? -21.472 -10.376 -1.894 1.00 64.25 79 ALA A N 1
ATOM 601 C CA . ALA A 1 79 ? -21.292 -11.813 -2.078 1.00 64.25 79 ALA A CA 1
ATOM 602 C C . ALA A 1 79 ? -19.959 -12.341 -1.516 1.00 64.25 79 ALA A C 1
ATOM 604 O O . ALA A 1 79 ? -19.850 -13.534 -1.241 1.00 64.25 79 ALA A O 1
ATOM 605 N N . TYR A 1 80 ? -18.942 -11.486 -1.357 1.00 62.38 80 TYR A N 1
ATOM 606 C CA . TYR A 1 80 ? -17.615 -11.884 -0.885 1.00 62.38 80 TYR A CA 1
ATOM 607 C C . TYR A 1 80 ? -16.857 -10.695 -0.280 1.00 62.38 80 TYR A C 1
ATOM 609 O O . TYR A 1 80 ? -16.799 -9.612 -0.858 1.00 62.38 80 TYR A O 1
ATOM 617 N N . LYS A 1 81 ? -16.226 -10.907 0.882 1.00 69.12 81 LYS A N 1
ATOM 618 C CA . LYS A 1 81 ? -15.344 -9.916 1.512 1.00 69.12 81 LYS A CA 1
ATOM 619 C C . LYS A 1 81 ? -13.958 -10.014 0.871 1.00 69.12 81 LYS A C 1
ATOM 621 O O . LYS A 1 81 ? -13.192 -10.910 1.215 1.00 69.12 81 LYS A O 1
ATOM 626 N N . VAL A 1 82 ? -13.634 -9.113 -0.057 1.00 68.81 82 VAL A N 1
ATOM 627 C CA . VAL A 1 82 ? -12.263 -8.999 -0.581 1.00 68.81 82 VAL A CA 1
ATOM 628 C C . VAL A 1 82 ? -11.390 -8.359 0.497 1.00 68.81 82 VAL A C 1
ATOM 630 O O . VAL A 1 82 ? -11.585 -7.198 0.846 1.00 68.81 82 VAL A O 1
ATOM 633 N N . THR A 1 83 ? -10.450 -9.117 1.056 1.00 74.94 83 THR A N 1
ATOM 634 C CA . THR A 1 83 ? -9.517 -8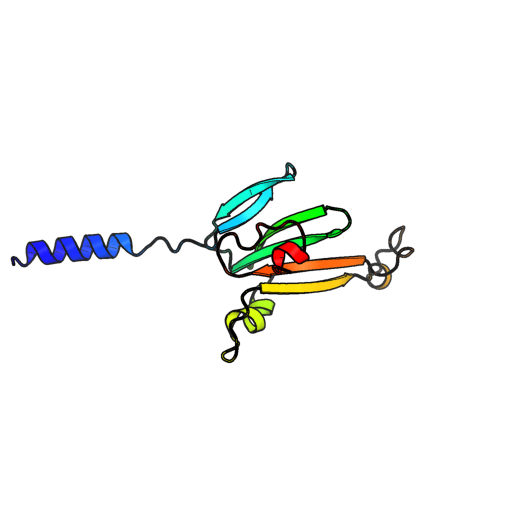.627 2.088 1.00 74.94 83 THR A CA 1
ATOM 635 C C . THR A 1 83 ? -8.262 -8.006 1.482 1.00 74.94 83 THR A C 1
ATOM 637 O O . THR A 1 83 ? -7.682 -7.083 2.055 1.00 74.94 83 THR A O 1
ATOM 640 N N . SER A 1 84 ? -7.863 -8.478 0.300 1.00 86.00 84 SER A N 1
ATOM 641 C CA . SER A 1 84 ? -6.704 -7.985 -0.428 1.00 86.00 84 SER A CA 1
ATOM 642 C C . SER A 1 84 ? -6.859 -8.157 -1.942 1.00 86.00 84 SER A C 1
ATOM 644 O O . SER A 1 84 ? -7.602 -9.013 -2.421 1.00 86.00 84 SER A O 1
ATOM 646 N N . THR A 1 85 ? -6.172 -7.317 -2.714 1.00 86.44 85 THR A N 1
ATOM 647 C CA . THR A 1 85 ? -6.137 -7.390 -4.181 1.00 86.44 85 THR A CA 1
ATOM 648 C C . THR A 1 85 ? -4.795 -6.899 -4.710 1.00 86.44 85 THR A C 1
ATOM 650 O O . THR A 1 85 ? -4.142 -6.089 -4.055 1.00 86.44 85 THR A O 1
ATOM 653 N N . CYS A 1 86 ? -4.393 -7.346 -5.899 1.00 89.31 86 CYS A N 1
ATOM 654 C CA . CYS A 1 86 ? -3.222 -6.831 -6.604 1.00 89.31 86 CYS A CA 1
ATOM 655 C C . CYS A 1 86 ? -3.591 -6.394 -8.023 1.00 89.31 86 CYS A C 1
ATOM 657 O O . CYS A 1 86 ? -4.215 -7.139 -8.775 1.00 89.31 86 CYS A O 1
ATOM 659 N N . PHE A 1 87 ? -3.135 -5.208 -8.409 1.00 87.75 87 PHE A N 1
ATOM 660 C CA . PHE A 1 87 ? -3.258 -4.635 -9.741 1.00 87.75 87 PHE A CA 1
ATOM 661 C C . PHE A 1 87 ? -1.886 -4.628 -10.410 1.00 87.75 87 PHE A C 1
ATOM 663 O O . PHE A 1 87 ? -0.899 -4.218 -9.801 1.00 87.75 87 PHE A O 1
ATOM 670 N N . SER A 1 88 ? -1.815 -5.070 -11.666 1.00 87.50 88 SER A N 1
ATOM 671 C CA . SER A 1 88 ? -0.616 -4.934 -12.497 1.00 87.50 88 SER A CA 1
ATOM 672 C C . SER A 1 88 ? -0.908 -3.942 -13.608 1.00 87.50 88 SER A C 1
ATOM 674 O O . SER A 1 88 ? -1.644 -4.249 -14.546 1.00 87.50 88 SER A O 1
ATOM 676 N N . GLU A 1 89 ? -0.325 -2.759 -13.498 1.00 82.44 89 GLU A N 1
ATOM 677 C CA . GLU A 1 89 ? -0.472 -1.693 -14.478 1.00 82.44 89 GLU A CA 1
ATOM 678 C C . GLU A 1 89 ? 0.722 -1.692 -15.423 1.00 82.44 89 GLU A C 1
ATOM 680 O O . GLU A 1 89 ? 1.867 -1.855 -14.996 1.00 82.44 89 GLU A O 1
ATOM 685 N N . ALA A 1 90 ? 0.444 -1.523 -16.712 1.00 83.88 90 ALA A N 1
ATOM 686 C CA . ALA A 1 90 ? 1.449 -1.369 -17.749 1.00 83.88 90 ALA A CA 1
ATOM 687 C C . ALA A 1 90 ? 1.471 0.096 -18.197 1.00 83.88 90 ALA A C 1
ATOM 689 O O . ALA A 1 90 ? 0.478 0.602 -18.716 1.00 83.88 90 ALA A O 1
ATOM 690 N N . PHE A 1 91 ? 2.602 0.760 -17.995 1.00 80.00 91 PHE A N 1
ATOM 691 C CA . PHE A 1 91 ? 2.837 2.138 -18.390 1.00 80.00 91 PHE A CA 1
ATOM 692 C C . PHE A 1 91 ? 3.605 2.164 -19.705 1.00 80.00 91 PHE A C 1
ATOM 694 O O . PHE A 1 91 ? 4.785 1.814 -19.767 1.00 80.00 91 PHE A O 1
ATOM 701 N N . ASP A 1 92 ? 2.922 2.585 -20.766 1.00 81.00 92 ASP A N 1
ATOM 702 C CA . ASP A 1 92 ? 3.549 2.857 -22.053 1.00 81.00 92 ASP A CA 1
ATOM 703 C C . ASP A 1 92 ? 4.000 4.322 -22.111 1.00 81.00 92 ASP A C 1
ATOM 705 O O . ASP A 1 92 ? 3.276 5.221 -22.546 1.00 81.00 92 ASP A O 1
ATOM 709 N N . PHE A 1 93 ? 5.223 4.571 -21.646 1.00 75.56 93 PHE A N 1
ATOM 710 C CA . PHE A 1 93 ? 5.814 5.908 -21.681 1.00 75.56 93 PHE A CA 1
ATOM 711 C C . PHE A 1 93 ? 6.100 6.403 -23.107 1.00 75.56 93 PHE A C 1
ATOM 713 O O . PHE A 1 93 ? 6.211 7.614 -23.311 1.00 75.56 93 PHE A O 1
ATOM 720 N N . ALA A 1 94 ? 6.175 5.504 -24.098 1.00 72.75 94 ALA A N 1
ATOM 721 C CA . ALA A 1 94 ? 6.317 5.896 -25.495 1.00 72.75 94 ALA A CA 1
ATOM 722 C C . ALA A 1 9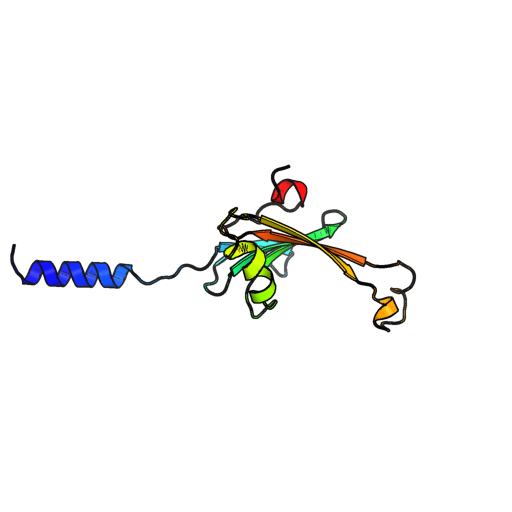4 ? 5.016 6.504 -26.031 1.00 72.75 94 ALA A C 1
ATOM 724 O O . ALA A 1 94 ? 5.055 7.555 -26.672 1.00 72.75 94 ALA A O 1
ATOM 725 N N . ALA A 1 95 ? 3.870 5.905 -25.698 1.00 71.31 95 ALA A N 1
ATOM 726 C CA . ALA A 1 95 ? 2.554 6.439 -26.051 1.00 71.31 95 ALA A CA 1
ATOM 727 C C . ALA A 1 95 ? 2.253 7.797 -25.384 1.00 71.31 95 ALA A C 1
ATOM 729 O O . ALA A 1 95 ? 1.511 8.604 -25.938 1.00 71.31 95 ALA A O 1
ATOM 730 N N . LEU A 1 96 ? 2.864 8.081 -24.227 1.00 69.25 96 LEU A N 1
ATOM 731 C CA . LEU A 1 96 ? 2.726 9.358 -23.511 1.00 69.25 96 LEU A CA 1
ATOM 732 C C . LEU A 1 96 ? 3.613 10.489 -24.064 1.00 69.25 96 LEU A C 1
ATOM 734 O O . LEU A 1 96 ? 3.638 11.579 -23.498 1.00 69.25 96 LEU A O 1
ATOM 738 N N . GLY A 1 97 ? 4.361 10.256 -25.149 1.00 67.19 97 GLY A N 1
ATOM 739 C CA . GLY A 1 97 ? 5.203 11.284 -25.770 1.00 67.19 97 GLY A CA 1
ATOM 740 C C . GLY A 1 97 ? 6.411 11.700 -24.924 1.00 67.19 97 GLY A C 1
ATOM 741 O O . GLY A 1 97 ? 7.092 12.670 -25.263 1.00 67.19 97 GLY A O 1
ATOM 742 N N . LEU A 1 98 ? 6.720 10.957 -23.854 1.00 65.50 98 LEU A N 1
ATOM 743 C CA . LEU A 1 98 ? 7.930 11.120 -23.048 1.00 65.50 98 LEU A CA 1
ATOM 744 C C . LEU A 1 98 ? 9.116 10.505 -23.812 1.00 65.50 98 LEU A C 1
ATOM 746 O O . LEU A 1 98 ? 9.651 9.451 -23.470 1.00 65.50 98 LEU A O 1
ATOM 750 N N . GLY A 1 99 ? 9.476 11.144 -24.927 1.00 54.38 99 GLY A N 1
ATOM 751 C CA . GLY A 1 99 ? 10.537 10.700 -25.825 1.00 54.38 99 GLY A CA 1
ATOM 752 C C . GLY A 1 99 ? 11.901 10.648 -25.131 1.00 54.38 99 GLY A C 1
ATOM 753 O O . GLY A 1 99 ? 12.280 11.560 -24.399 1.00 54.38 99 GLY A O 1
ATOM 754 N N . GLY A 1 100 ? 12.658 9.572 -25.365 1.00 63.72 100 GLY A N 1
ATOM 755 C CA . GLY A 1 100 ? 14.007 9.391 -24.825 1.00 63.72 100 GLY A CA 1
ATOM 756 C C . GLY A 1 100 ? 14.359 7.925 -24.569 1.00 63.72 100 GLY A C 1
ATOM 757 O O . GLY A 1 100 ? 13.766 7.018 -25.140 1.00 63.72 100 GLY A O 1
ATOM 758 N N . ARG A 1 101 ? 15.313 7.679 -23.661 1.00 57.88 101 ARG A N 1
ATOM 759 C CA . ARG A 1 101 ? 15.854 6.348 -23.293 1.00 57.88 101 ARG A CA 1
ATOM 760 C C . ARG A 1 101 ? 14.801 5.326 -22.801 1.00 57.88 101 ARG A C 1
ATOM 762 O O . ARG A 1 101 ? 15.129 4.152 -22.649 1.00 57.88 101 ARG A O 1
ATOM 769 N N . TRP A 1 102 ? 13.573 5.780 -22.548 1.00 54.41 102 TRP A N 1
ATOM 770 C CA . TRP A 1 102 ?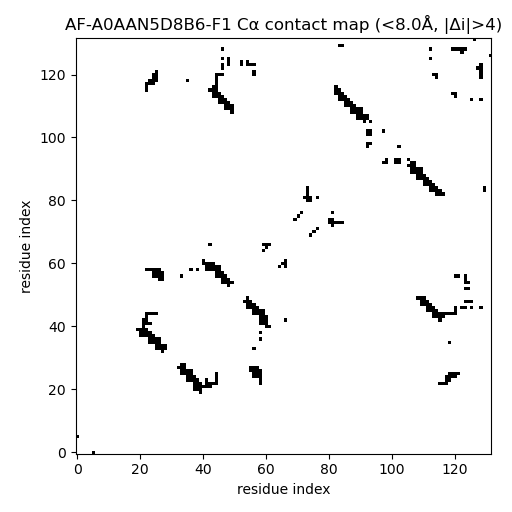 12.435 5.023 -22.018 1.00 54.41 102 TRP A CA 1
ATOM 771 C C . TRP A 1 102 ? 11.591 4.344 -23.107 1.00 54.41 102 TRP A C 1
ATOM 773 O O . TRP A 1 102 ? 10.972 3.321 -22.841 1.00 54.41 102 TRP A O 1
ATOM 783 N N . THR A 1 103 ? 11.623 4.831 -24.352 1.00 55.75 103 THR A N 1
ATOM 784 C CA . THR A 1 103 ? 10.833 4.251 -25.457 1.00 55.75 103 THR A CA 1
ATOM 785 C C . THR A 1 103 ? 11.395 2.926 -25.978 1.00 55.75 103 THR A C 1
ATOM 787 O O . THR A 1 103 ? 10.677 2.145 -26.593 1.00 55.75 103 THR A O 1
ATOM 790 N N . ALA A 1 104 ? 12.668 2.631 -25.701 1.00 55.91 104 ALA A N 1
ATOM 791 C CA . ALA A 1 104 ? 13.353 1.434 -26.191 1.00 55.91 104 ALA A CA 1
ATOM 792 C C . ALA A 1 104 ? 13.090 0.161 -25.360 1.00 55.91 104 ALA A C 1
ATOM 794 O O . ALA A 1 104 ? 13.540 -0.914 -25.751 1.00 55.91 104 ALA A O 1
ATOM 795 N N . LYS A 1 105 ? 12.415 0.260 -24.204 1.00 61.94 105 LYS A N 1
ATOM 796 C CA . LYS A 1 105 ? 12.269 -0.856 -23.248 1.00 61.94 105 LYS A CA 1
ATOM 797 C C . LYS A 1 105 ? 10.883 -1.510 -23.212 1.00 61.94 105 LYS A C 1
ATOM 799 O O . LYS A 1 105 ? 10.706 -2.480 -22.480 1.00 61.94 105 LYS A O 1
ATOM 804 N N . GLY A 1 106 ? 9.936 -1.038 -24.025 1.00 66.81 106 GLY A N 1
ATOM 805 C CA . GLY A 1 106 ? 8.544 -1.489 -23.960 1.00 66.81 106 GLY A CA 1
ATOM 806 C C . GLY A 1 106 ? 7.824 -0.987 -22.699 1.00 66.81 106 GLY A C 1
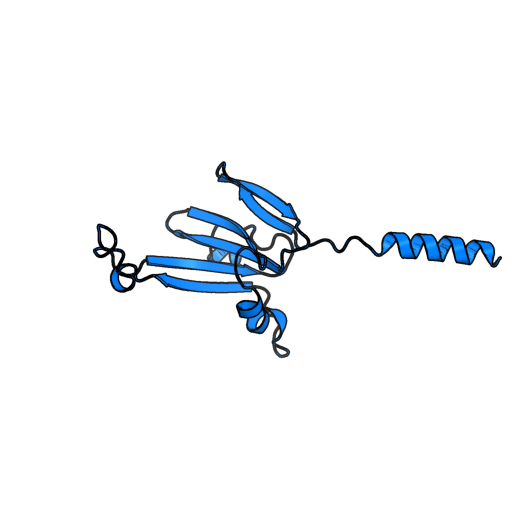ATOM 807 O O . GLY A 1 106 ? 8.389 -0.191 -21.948 1.00 66.81 106 GLY A O 1
ATOM 808 N N . PRO A 1 107 ? 6.569 -1.411 -22.473 1.00 71.44 107 PRO A N 1
ATOM 809 C CA . PRO A 1 107 ? 5.775 -0.932 -21.348 1.00 71.44 107 PRO A CA 1
ATOM 810 C C . PRO A 1 107 ? 6.374 -1.375 -20.006 1.00 71.44 107 PRO A C 1
ATOM 812 O O . PRO A 1 107 ? 6.625 -2.564 -19.786 1.00 71.44 107 PRO A O 1
ATOM 815 N N . GLU A 1 108 ? 6.564 -0.428 -19.086 1.00 77.38 108 GLU A N 1
ATOM 816 C CA . GLU A 1 108 ? 7.006 -0.734 -17.725 1.00 77.38 108 GLU A CA 1
ATOM 817 C C . GLU A 1 108 ? 5.826 -1.224 -16.891 1.00 77.38 108 GLU A C 1
ATOM 819 O O . GLU A 1 108 ? 4.736 -0.658 -16.944 1.00 77.38 108 GLU A O 1
ATOM 824 N N . ARG A 1 109 ? 6.026 -2.287 -16.107 1.00 81.56 109 ARG A N 1
ATOM 825 C CA . ARG A 1 109 ? 4.968 -2.838 -15.256 1.00 81.56 109 ARG A CA 1
ATOM 826 C C . ARG A 1 109 ? 5.200 -2.478 -13.802 1.00 81.56 109 ARG A C 1
ATOM 828 O O . ARG A 1 109 ? 6.262 -2.767 -13.255 1.00 81.56 109 ARG A O 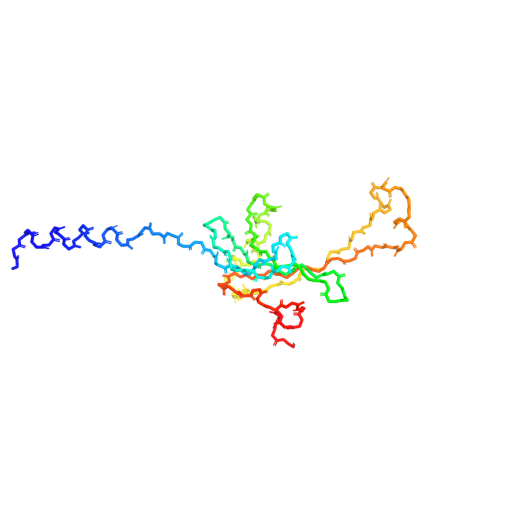1
ATOM 835 N N . ILE A 1 110 ? 4.173 -1.931 -13.166 1.00 85.00 110 ILE A N 1
ATOM 836 C CA . ILE A 1 110 ? 4.140 -1.704 -11.723 1.00 85.00 110 ILE A CA 1
ATOM 837 C C . ILE A 1 110 ? 3.042 -2.590 -11.156 1.00 85.00 110 ILE A C 1
ATOM 839 O O . ILE A 1 110 ? 1.924 -2.613 -11.668 1.00 85.00 110 ILE A O 1
ATOM 843 N N . THR A 1 111 ? 3.368 -3.352 -10.113 1.00 89.31 111 THR A N 1
ATOM 844 C CA . THR A 1 111 ? 2.359 -4.135 -9.397 1.00 89.31 111 THR A CA 1
ATOM 845 C C . THR A 1 111 ? 2.085 -3.482 -8.057 1.00 89.31 111 THR A C 1
ATOM 847 O O . THR A 1 111 ? 3.009 -3.291 -7.267 1.00 89.31 111 THR A O 1
ATOM 850 N N . ARG A 1 112 ? 0.824 -3.134 -7.803 1.00 90.81 112 ARG A N 1
ATOM 851 C CA . ARG A 1 112 ? 0.360 -2.600 -6.522 1.00 90.81 112 ARG A CA 1
ATOM 852 C C . ARG A 1 112 ? -0.579 -3.600 -5.880 1.00 90.81 112 ARG A C 1
ATOM 854 O O . ARG A 1 112 ? -1.542 -4.010 -6.512 1.00 90.81 112 ARG A O 1
ATOM 861 N N . CYS A 1 113 ? -0.321 -3.968 -4.638 1.00 92.00 113 CYS A N 1
ATOM 862 C CA . CYS A 1 113 ? -1.233 -4.770 -3.843 1.00 92.00 113 CYS A CA 1
ATOM 863 C C . CYS A 1 113 ? -1.809 -3.929 -2.709 1.00 92.00 113 CYS A C 1
ATOM 865 O O . CYS A 1 113 ? -1.080 -3.135 -2.125 1.00 92.00 113 CYS A O 1
ATOM 867 N N . MET A 1 114 ? -3.100 -4.073 -2.423 1.00 92.19 114 MET A N 1
ATOM 868 C CA . MET A 1 114 ? -3.841 -3.274 -1.447 1.00 92.19 114 MET A CA 1
ATOM 869 C C . MET A 1 114 ? -4.661 -4.178 -0.532 1.00 92.19 114 MET A C 1
ATOM 871 O O . MET A 1 114 ? -5.153 -5.221 -0.966 1.00 92.19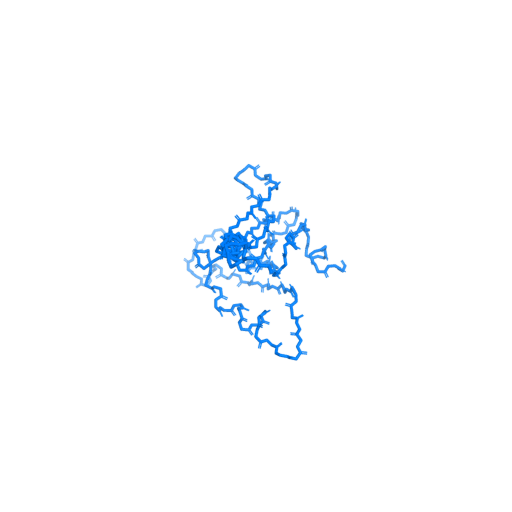 114 MET A O 1
ATOM 875 N N . CYS A 1 115 ? -4.801 -3.782 0.727 1.00 90.56 115 CYS A N 1
ATOM 876 C CA . CYS A 1 115 ? -5.557 -4.500 1.749 1.00 90.56 115 CYS A CA 1
ATOM 877 C C . CYS A 1 115 ? -6.147 -3.516 2.770 1.00 90.56 115 CYS A C 1
ATOM 879 O O . CYS A 1 115 ? -5.747 -2.352 2.821 1.00 90.56 115 CYS A O 1
ATOM 881 N N . ARG A 1 116 ? -7.144 -3.960 3.543 1.00 87.69 116 ARG A N 1
ATOM 882 C CA . ARG A 1 116 ? -7.985 -3.085 4.387 1.00 87.69 116 ARG A CA 1
ATOM 883 C C . ARG A 1 116 ? -8.005 -3.494 5.866 1.00 87.69 116 ARG A C 1
ATOM 885 O O . ARG A 1 116 ? -8.986 -3.249 6.560 1.00 87.69 116 ARG A O 1
ATOM 892 N N . ASP A 1 117 ? -6.945 -4.140 6.327 1.00 88.44 117 ASP A N 1
ATOM 893 C CA . ASP A 1 117 ? -6.784 -4.557 7.720 1.00 88.44 117 ASP A CA 1
ATOM 894 C C . ASP A 1 117 ? -5.481 -3.966 8.278 1.00 88.44 117 ASP A C 1
ATOM 896 O O . ASP A 1 117 ? -4.566 -3.639 7.520 1.00 88.44 117 ASP A O 1
ATOM 900 N N . ASP A 1 118 ? -5.384 -3.801 9.595 1.00 91.88 118 ASP A N 1
ATOM 901 C CA . ASP A 1 118 ? -4.183 -3.225 10.200 1.00 91.88 118 ASP A CA 1
ATOM 902 C C . ASP A 1 118 ? -2.941 -4.056 9.860 1.00 91.88 118 ASP A C 1
ATOM 904 O O . ASP A 1 118 ? -2.914 -5.280 10.001 1.00 91.88 118 ASP A O 1
ATOM 908 N N . LEU A 1 119 ? -1.889 -3.361 9.426 1.00 92.88 119 LEU A N 1
ATOM 909 C CA . LEU A 1 119 ? -0.549 -3.885 9.174 1.00 92.88 119 LEU A CA 1
ATOM 910 C C . LEU A 1 119 ? -0.499 -4.999 8.113 1.00 92.88 119 LEU A C 1
ATOM 912 O O . LEU A 1 119 ? 0.506 -5.707 7.995 1.00 92.88 119 LEU A O 1
ATOM 916 N N . CYS A 1 120 ? -1.550 -5.129 7.300 1.00 90.94 120 CYS A N 1
ATOM 917 C CA . CYS A 1 120 ? -1.708 -6.199 6.315 1.00 90.94 120 CYS A CA 1
ATOM 918 C C . CYS A 1 120 ? -0.657 -6.166 5.189 1.00 90.94 120 CYS A C 1
ATOM 920 O O . CYS A 1 120 ? -0.394 -7.180 4.547 1.00 90.94 120 CYS A O 1
ATOM 922 N N . ASN A 1 121 ? 0.006 -5.027 4.972 1.00 93.75 121 ASN A N 1
ATOM 923 C CA . ASN A 1 121 ? 1.063 -4.867 3.975 1.00 93.75 121 ASN A CA 1
ATOM 924 C C . ASN A 1 121 ? 2.476 -5.198 4.500 1.00 93.75 121 ASN A C 1
ATOM 926 O O . ASN A 1 121 ? 3.461 -4.750 3.921 1.00 93.75 121 ASN A O 1
ATOM 930 N N . GLY A 1 122 ? 2.608 -5.980 5.577 1.00 90.25 122 GLY A N 1
ATOM 931 C CA . GLY A 1 122 ? 3.910 -6.292 6.192 1.00 90.25 122 GLY A CA 1
ATOM 932 C C . GLY A 1 122 ? 4.871 -7.116 5.327 1.00 90.25 122 GLY A C 1
ATOM 933 O O . GLY A 1 122 ? 6.067 -7.193 5.615 1.00 90.25 122 GLY A O 1
ATOM 934 N N . HIS A 1 123 ? 4.383 -7.715 4.241 1.00 86.56 123 HIS A N 1
ATOM 935 C CA . HIS A 1 123 ? 5.205 -8.487 3.315 1.00 86.56 123 HIS A CA 1
ATOM 936 C C . HIS A 1 123 ? 5.779 -7.613 2.194 1.00 86.56 123 HIS A C 1
ATOM 938 O O . HIS A 1 123 ? 5.082 -6.816 1.576 1.00 86.56 123 HIS A O 1
ATOM 944 N N . LYS A 1 124 ? 7.063 -7.819 1.870 1.00 82.12 124 LYS A N 1
ATOM 945 C CA . LYS A 1 124 ? 7.781 -7.094 0.799 1.00 82.12 124 LYS A CA 1
ATOM 946 C C . LYS A 1 124 ? 7.727 -7.794 -0.568 1.00 82.12 124 LYS A C 1
ATOM 948 O O . LYS A 1 124 ? 8.391 -7.371 -1.513 1.00 82.12 124 LYS A O 1
ATOM 953 N N . THR A 1 125 ? 6.971 -8.885 -0.676 1.00 85.19 125 THR A N 1
ATOM 954 C CA . THR A 1 125 ? 6.781 -9.665 -1.905 1.00 85.19 125 THR A CA 1
ATOM 955 C C . THR A 1 125 ? 5.293 -9.842 -2.177 1.00 85.19 125 THR A C 1
ATOM 957 O O . THR A 1 125 ? 4.499 -9.895 -1.243 1.00 85.19 125 THR A O 1
ATOM 960 N N . ILE A 1 126 ? 4.916 -9.966 -3.454 1.00 85.25 126 ILE A N 1
ATOM 961 C CA . ILE A 1 126 ? 3.517 -10.203 -3.851 1.00 85.25 126 ILE A CA 1
ATOM 962 C C . ILE A 1 126 ? 3.011 -11.532 -3.271 1.00 85.25 126 ILE A C 1
ATOM 964 O O . ILE A 1 126 ? 1.921 -11.578 -2.718 1.00 85.25 126 ILE A O 1
ATOM 968 N N . ALA A 1 127 ? 3.827 -12.588 -3.349 1.00 85.94 127 ALA A N 1
ATOM 969 C CA . ALA A 1 127 ? 3.498 -13.904 -2.801 1.00 85.94 127 ALA A CA 1
ATOM 970 C C . ALA A 1 127 ? 3.239 -13.839 -1.286 1.00 85.94 127 ALA A C 1
ATOM 972 O O . ALA A 1 127 ? 2.177 -14.234 -0.819 1.00 85.94 127 ALA A O 1
ATOM 973 N N . GLY A 1 128 ? 4.146 -13.196 -0.537 1.00 84.25 128 GLY A N 1
ATOM 974 C CA . GLY A 1 128 ? 3.964 -12.997 0.899 1.00 84.25 128 GLY A CA 1
ATOM 975 C C . GLY A 1 128 ? 2.728 -12.157 1.222 1.00 84.25 128 GLY A C 1
ATOM 976 O O . GLY A 1 128 ? 1.994 -12.491 2.140 1.00 84.25 128 GLY A O 1
ATOM 977 N N . PHE A 1 129 ? 2.460 -11.108 0.442 1.00 86.50 129 PHE A N 1
ATOM 978 C CA . PHE A 1 129 ? 1.282 -10.257 0.624 1.00 86.50 129 PHE A CA 1
ATOM 979 C C . PHE A 1 129 ? -0.034 -11.018 0.412 1.00 86.50 129 PHE A C 1
ATOM 981 O O . PHE A 1 129 ? -1.007 -10.787 1.123 1.00 86.50 129 PHE A O 1
ATOM 988 N N . LEU A 1 130 ? -0.067 -11.927 -0.564 1.00 85.19 130 LEU A N 1
ATOM 989 C CA . LEU A 1 130 ? -1.234 -12.755 -0.871 1.00 85.19 130 LEU A CA 1
ATOM 990 C C . LEU A 1 130 ? -1.335 -14.017 -0.000 1.00 85.19 130 LEU A C 1
ATOM 992 O O . LEU A 1 130 ? -2.362 -14.690 -0.041 1.00 85.19 130 LEU A O 1
ATOM 996 N N . GLY A 1 131 ? -0.299 -14.341 0.777 1.00 80.88 131 GLY A N 1
ATOM 997 C CA . GLY A 1 131 ? -0.243 -15.560 1.584 1.00 80.88 131 GLY A CA 1
ATOM 998 C C . GLY A 1 131 ? -0.110 -16.845 0.757 1.00 80.88 131 GLY A C 1
ATOM 999 O O . GLY A 1 131 ? -0.638 -17.876 1.171 1.00 80.88 131 GLY A O 1
ATOM 1000 N N . ILE A 1 132 ? 0.560 -16.778 -0.402 1.00 74.94 132 ILE A N 1
ATOM 1001 C CA . ILE A 1 132 ? 0.785 -17.907 -1.328 1.00 74.94 132 ILE A CA 1
ATOM 1002 C C . ILE A 1 132 ? 2.265 -18.234 -1.512 1.00 74.94 132 ILE A C 1
ATOM 1004 O O . ILE A 1 132 ? 3.112 -17.331 -1.310 1.00 74.94 132 ILE A O 1
#

InterPro domains:
  IPR035291 Protein of unknown function DUF5354 [PF17305] (22-130)